Protein AF-A0A814MMK2-F1 (afdb_monomer_lite)

Structure (mmCIF, N/CA/C/O backbone):
data_AF-A0A814MMK2-F1
#
_entry.id   AF-A0A814MMK2-F1
#
loop_
_atom_site.group_PDB
_atom_site.id
_atom_site.type_symbol
_atom_site.label_atom_id
_atom_site.label_alt_id
_atom_site.label_comp_id
_atom_site.label_asym_id
_atom_site.label_entity_id
_atom_site.label_seq_id
_atom_site.pdbx_PDB_ins_code
_atom_site.Cartn_x
_atom_site.Cartn_y
_atom_site.Cartn_z
_atom_site.occupancy
_atom_site.B_iso_or_equiv
_atom_site.auth_seq_id
_atom_site.auth_comp_id
_atom_site.auth_asym_id
_atom_site.auth_atom_id
_atom_site.pdbx_PDB_model_num
ATOM 1 N N . MET A 1 1 ? 11.673 -11.185 8.627 1.00 58.56 1 MET A N 1
ATOM 2 C CA . MET A 1 1 ? 10.612 -11.355 9.649 1.00 58.56 1 MET A CA 1
ATOM 3 C C . MET A 1 1 ? 10.479 -10.088 10.477 1.00 58.56 1 MET A C 1
ATOM 5 O O . MET A 1 1 ? 9.545 -9.375 10.177 1.00 58.56 1 MET A O 1
ATOM 9 N N . GLU A 1 2 ? 11.405 -9.737 11.380 1.00 59.34 2 GLU A N 1
ATOM 10 C CA . GLU A 1 2 ? 11.353 -8.440 12.108 1.00 59.34 2 GLU A CA 1
ATOM 11 C C . GLU A 1 2 ? 11.546 -7.215 11.200 1.00 59.34 2 GLU A C 1
ATOM 13 O O . GLU A 1 2 ? 10.808 -6.242 11.298 1.00 59.34 2 GLU A O 1
ATOM 18 N N . GLU A 1 3 ? 12.492 -7.278 10.260 1.00 62.38 3 GLU A N 1
ATOM 19 C CA . GLU A 1 3 ? 12.766 -6.171 9.328 1.00 62.38 3 GLU A CA 1
ATOM 20 C C . GLU A 1 3 ? 11.575 -5.881 8.394 1.00 62.38 3 GLU A C 1
ATOM 22 O O . GLU A 1 3 ? 11.226 -4.725 8.174 1.00 62.38 3 GLU A O 1
ATOM 27 N N . ASP A 1 4 ? 10.890 -6.929 7.921 1.00 62.06 4 ASP A N 1
ATOM 28 C CA . ASP A 1 4 ? 9.705 -6.802 7.059 1.00 62.06 4 ASP A CA 1
ATOM 29 C C . ASP A 1 4 ? 8.499 -6.208 7.813 1.00 62.06 4 ASP A C 1
ATOM 31 O O . ASP A 1 4 ? 7.676 -5.511 7.227 1.00 62.06 4 ASP A O 1
ATOM 35 N N . GLN A 1 5 ? 8.389 -6.480 9.118 1.00 60.97 5 GLN A N 1
ATOM 36 C CA . GLN A 1 5 ? 7.321 -5.966 9.984 1.00 60.97 5 GLN A CA 1
ATOM 37 C C . GLN A 1 5 ? 7.523 -4.486 10.292 1.00 60.97 5 GLN A C 1
ATOM 39 O O . GLN A 1 5 ? 6.587 -3.695 10.179 1.00 60.97 5 GLN A O 1
ATOM 44 N N . GLN A 1 6 ? 8.756 -4.111 10.637 1.00 65.94 6 GLN A N 1
ATOM 45 C CA . GLN A 1 6 ? 9.093 -2.723 10.911 1.00 65.94 6 GLN A CA 1
ATOM 46 C C . GLN A 1 6 ? 8.985 -1.860 9.649 1.00 65.94 6 GLN A C 1
ATOM 48 O O . GLN A 1 6 ? 8.429 -0.768 9.705 1.00 65.94 6 GLN A O 1
ATOM 53 N N . ALA A 1 7 ? 9.411 -2.380 8.493 1.00 74.81 7 ALA A N 1
ATOM 54 C CA . ALA A 1 7 ? 9.192 -1.711 7.214 1.00 74.81 7 ALA A CA 1
ATOM 55 C C . ALA A 1 7 ? 7.694 -1.542 6.897 1.00 74.81 7 ALA A C 1
ATOM 57 O O . ALA A 1 7 ? 7.284 -0.508 6.380 1.00 74.81 7 ALA A O 1
ATOM 58 N N . TYR A 1 8 ? 6.846 -2.517 7.233 1.00 82.12 8 TYR A N 1
ATOM 59 C CA . TYR A 1 8 ? 5.409 -2.376 7.002 1.00 82.12 8 TYR A CA 1
ATOM 60 C C . TYR A 1 8 ? 4.770 -1.293 7.887 1.00 82.12 8 TYR A C 1
ATOM 62 O O . TYR A 1 8 ? 4.047 -0.441 7.374 1.00 82.12 8 TYR A O 1
ATOM 70 N N . GLY A 1 9 ? 5.056 -1.295 9.191 1.00 81.50 9 GLY A N 1
ATOM 71 C CA . GLY A 1 9 ? 4.530 -0.292 10.122 1.00 81.50 9 GLY A CA 1
ATOM 72 C C . GLY A 1 9 ? 5.017 1.123 9.806 1.00 81.50 9 GLY A C 1
ATOM 73 O O . GLY A 1 9 ? 4.211 1.998 9.490 1.00 81.50 9 GLY A O 1
ATOM 74 N N . ASP A 1 10 ? 6.334 1.322 9.833 1.00 78.75 10 ASP A N 1
ATOM 75 C CA . ASP A 1 10 ? 6.937 2.656 9.773 1.00 78.75 10 ASP A CA 1
ATOM 76 C C . ASP A 1 10 ? 6.937 3.210 8.333 1.00 78.75 10 ASP A C 1
ATOM 78 O O . ASP A 1 10 ? 6.603 4.370 8.103 1.00 78.75 10 ASP A O 1
ATOM 82 N N . ASP A 1 11 ? 7.295 2.399 7.330 1.00 83.00 11 ASP A N 1
ATOM 83 C CA . ASP A 1 11 ? 7.446 2.885 5.948 1.00 83.00 11 ASP A CA 1
ATOM 84 C C . ASP A 1 11 ? 6.124 2.857 5.174 1.00 83.00 11 ASP A C 1
ATOM 86 O O . ASP A 1 11 ? 5.781 3.805 4.476 1.00 83.00 11 ASP A O 1
ATOM 90 N N . THR A 1 12 ? 5.335 1.789 5.304 1.00 87.12 12 THR A N 1
ATOM 91 C CA . THR A 1 12 ? 4.102 1.664 4.511 1.00 87.12 12 THR A CA 1
ATOM 92 C C . THR A 1 12 ? 2.909 2.332 5.188 1.00 87.12 12 THR A C 1
ATOM 94 O O . THR A 1 12 ? 2.239 3.168 4.579 1.00 87.12 12 THR A O 1
ATOM 97 N N . LEU A 1 13 ? 2.601 1.975 6.434 1.00 90.94 13 LEU A N 1
ATOM 98 C CA . LEU A 1 13 ? 1.396 2.486 7.085 1.00 90.94 13 LEU A CA 1
ATOM 99 C C . LEU A 1 13 ? 1.561 3.955 7.497 1.00 90.94 13 LEU A C 1
ATOM 101 O O . LEU A 1 13 ? 0.749 4.799 7.117 1.00 90.94 13 LEU A O 1
ATOM 105 N N . GLU A 1 14 ? 2.627 4.294 8.216 1.00 90.88 14 GLU A N 1
ATOM 106 C CA . GLU A 1 14 ? 2.806 5.662 8.705 1.00 90.88 14 GLU A CA 1
ATOM 107 C C . GLU A 1 14 ? 3.153 6.649 7.578 1.00 90.88 14 GLU A C 1
ATOM 109 O O . GLU A 1 14 ? 2.481 7.670 7.433 1.00 90.88 14 GLU A O 1
ATOM 114 N N . ASN A 1 15 ? 4.134 6.334 6.723 1.00 92.75 15 ASN A N 1
ATOM 115 C CA . ASN A 1 15 ? 4.602 7.287 5.705 1.00 92.75 15 ASN A CA 1
ATOM 116 C C . ASN A 1 15 ? 3.788 7.295 4.400 1.00 92.75 15 ASN A C 1
ATOM 118 O O . ASN A 1 15 ? 3.939 8.229 3.603 1.00 92.75 15 ASN A O 1
ATOM 122 N N . HIS A 1 16 ? 2.945 6.288 4.140 1.00 92.81 16 HIS A N 1
ATOM 123 C CA . HIS A 1 16 ? 2.174 6.216 2.893 1.00 92.81 16 HIS A CA 1
ATOM 124 C C . HIS A 1 16 ? 0.664 6.110 3.092 1.00 92.81 16 HIS A C 1
ATOM 126 O O . HIS A 1 16 ? -0.062 6.841 2.412 1.00 92.81 16 HIS A O 1
ATOM 132 N N . LEU A 1 17 ? 0.164 5.268 4.005 1.00 94.06 17 LEU A N 1
ATOM 133 C CA . LEU A 1 17 ? -1.284 5.149 4.214 1.00 94.06 17 LEU A CA 1
ATOM 134 C C . LEU A 1 17 ? -1.875 6.440 4.792 1.00 94.06 17 LEU A C 1
ATOM 136 O O . LEU A 1 17 ? -2.795 6.985 4.185 1.00 94.06 17 LEU A O 1
ATOM 140 N N . LEU A 1 18 ? -1.352 6.946 5.916 1.00 93.00 18 LEU A N 1
ATOM 141 C CA . LEU A 1 18 ? -1.925 8.135 6.569 1.00 93.00 18 LEU A CA 1
ATOM 142 C C . LEU A 1 18 ? -1.926 9.372 5.648 1.00 93.00 18 LEU A C 1
ATOM 144 O O . LEU A 1 18 ? -2.996 9.956 5.469 1.00 93.00 18 LEU A O 1
ATOM 148 N N . PRO A 1 19 ? -0.819 9.727 4.959 1.00 95.25 19 PRO A N 1
ATOM 149 C CA . PRO A 1 19 ? -0.835 10.859 4.033 1.00 95.25 19 PRO A CA 1
ATOM 150 C C . PRO A 1 19 ? -1.759 10.646 2.831 1.00 95.25 19 PRO A C 1
ATOM 152 O O . PRO A 1 19 ? -2.322 11.605 2.310 1.00 95.25 19 PRO A O 1
ATOM 155 N N . SER A 1 20 ? -1.934 9.399 2.375 1.00 94.06 20 SER A N 1
ATOM 156 C CA . SER A 1 20 ? -2.892 9.100 1.304 1.00 94.06 20 SER A CA 1
ATOM 157 C C . SER A 1 20 ? -4.325 9.320 1.776 1.00 94.06 20 SER A C 1
ATOM 159 O O . SER A 1 20 ? -5.122 9.894 1.042 1.00 94.06 20 SER A O 1
ATOM 161 N N . VAL A 1 21 ? -4.658 8.913 3.003 1.00 94.62 21 VAL A N 1
ATOM 162 C CA . VAL A 1 21 ? -5.987 9.153 3.576 1.00 94.62 21 VAL A CA 1
ATOM 163 C C . VAL A 1 21 ? -6.269 10.651 3.661 1.00 94.62 21 VAL A C 1
ATOM 165 O O . VAL A 1 21 ? -7.302 11.087 3.168 1.00 94.62 21 VAL A O 1
ATOM 168 N N . GLU A 1 22 ? -5.328 11.441 4.185 1.00 93.88 22 GLU A N 1
ATOM 169 C CA . GLU A 1 22 ? -5.453 12.907 4.258 1.00 93.88 22 GLU A CA 1
ATOM 170 C C . GLU A 1 22 ? -5.582 13.577 2.881 1.00 93.88 22 GLU A C 1
ATOM 172 O O . GLU A 1 22 ? -6.169 14.652 2.762 1.00 93.88 22 GLU A O 1
ATOM 177 N N . LEU A 1 23 ? -5.017 12.966 1.836 1.00 95.12 23 LEU A N 1
ATOM 178 C CA . LEU A 1 23 ? -5.100 13.474 0.469 1.00 95.1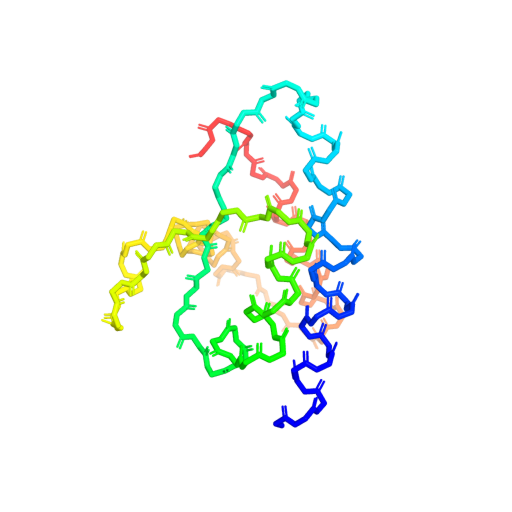2 23 LEU A CA 1
ATOM 179 C C . LEU A 1 23 ? -6.432 13.133 -0.214 1.00 95.12 23 LEU A C 1
ATOM 181 O O . LEU A 1 23 ? -6.903 13.916 -1.041 1.00 95.12 23 LEU A O 1
ATOM 185 N N . PHE A 1 24 ? -6.996 11.955 0.064 1.00 92.81 24 PHE A N 1
ATOM 186 C CA . PHE A 1 24 ? -8.149 11.418 -0.667 1.00 92.81 24 PHE A CA 1
ATOM 187 C C . PHE A 1 24 ? -9.490 11.563 0.057 1.00 92.81 24 PHE A C 1
ATOM 189 O O . PHE A 1 24 ? -10.519 11.493 -0.614 1.00 92.81 24 PHE A O 1
ATOM 196 N N . TYR A 1 25 ? -9.490 11.754 1.375 1.00 94.12 25 TYR A N 1
ATOM 197 C CA . TYR A 1 25 ? -10.697 11.790 2.198 1.00 94.12 25 TYR A CA 1
ATOM 198 C C . TYR A 1 25 ? -10.745 13.057 3.048 1.00 94.12 25 TYR A C 1
ATOM 200 O O . TYR A 1 25 ? -9.723 13.514 3.567 1.00 94.12 25 TYR A O 1
ATOM 208 N N . ASP A 1 26 ? -11.946 13.601 3.231 1.00 94.75 26 ASP A N 1
ATOM 209 C CA . ASP A 1 26 ? -12.160 14.675 4.194 1.00 94.75 26 ASP A CA 1
ATOM 210 C C . ASP A 1 26 ? -12.143 14.111 5.630 1.00 94.75 26 ASP A C 1
ATOM 212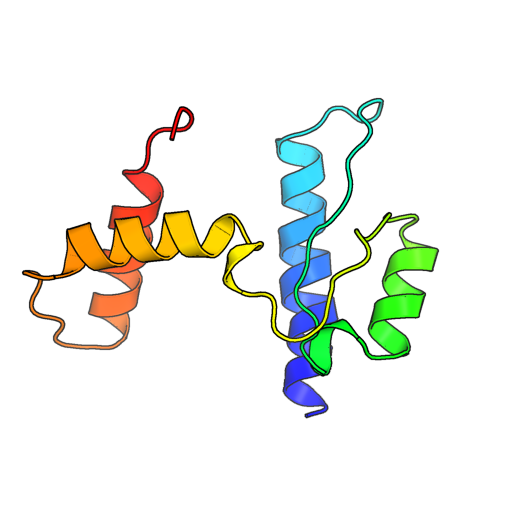 O O . ASP A 1 26 ? -12.476 12.944 5.846 1.00 94.75 26 ASP A O 1
ATOM 216 N N . PRO A 1 27 ? -11.827 14.916 6.664 1.00 89.44 27 PRO A N 1
ATOM 217 C CA . PRO A 1 27 ? -11.790 14.439 8.053 1.00 89.44 27 PRO A CA 1
ATOM 218 C C . PRO A 1 27 ? -13.107 13.844 8.585 1.00 89.44 27 PRO A C 1
ATOM 220 O O . PRO A 1 27 ? -13.105 13.181 9.620 1.00 89.44 27 PRO A O 1
ATOM 223 N N . GLU A 1 28 ? -14.232 14.127 7.923 1.00 91.94 28 GLU A N 1
ATOM 224 C CA . GLU A 1 28 ? -15.559 13.605 8.272 1.00 91.94 28 GLU A CA 1
ATOM 225 C C . GLU A 1 28 ? -15.901 12.297 7.539 1.00 91.94 28 GLU A C 1
ATOM 227 O O . GLU A 1 28 ? -16.865 11.622 7.914 1.00 91.94 28 GLU A O 1
ATOM 232 N N . ASP A 1 29 ? -15.124 11.925 6.518 1.00 94.25 29 ASP A N 1
ATOM 233 C CA . ASP A 1 29 ? -15.363 10.720 5.736 1.00 94.25 29 ASP A CA 1
ATOM 234 C C . ASP A 1 29 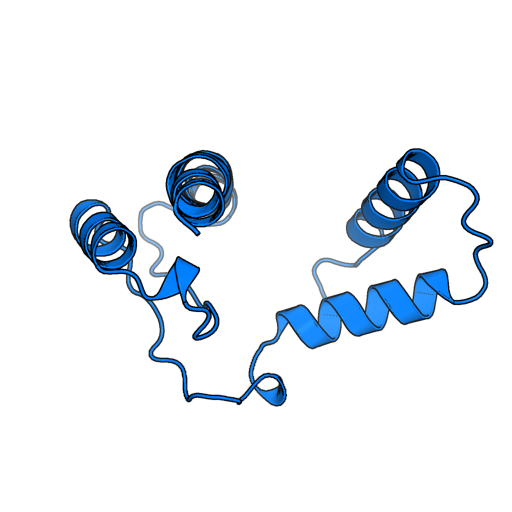? -14.999 9.468 6.531 1.00 94.25 29 ASP A C 1
ATOM 236 O O . ASP A 1 29 ? -13.964 9.367 7.195 1.00 94.25 29 ASP A O 1
ATOM 240 N N . HIS A 1 30 ? -15.856 8.458 6.414 1.00 92.56 30 HIS A N 1
ATOM 241 C CA . HIS A 1 30 ? -15.577 7.139 6.951 1.00 92.56 30 HIS A CA 1
ATOM 242 C C . HIS A 1 30 ? -14.929 6.259 5.881 1.00 92.56 30 HIS A C 1
ATOM 244 O O . HIS A 1 30 ? -15.479 6.080 4.792 1.00 92.56 30 HIS A O 1
ATOM 250 N N . TRP A 1 31 ? -13.793 5.658 6.225 1.00 94.50 31 TRP A N 1
ATOM 251 C CA . TRP A 1 31 ? -13.055 4.729 5.379 1.00 94.50 31 TRP A CA 1
ATOM 252 C C . TRP A 1 31 ? -12.654 3.485 6.178 1.00 94.50 31 TRP A C 1
ATOM 254 O O . TRP A 1 31 ? -12.528 3.520 7.402 1.00 94.50 31 TRP A O 1
ATOM 264 N N . ILE A 1 32 ? -12.462 2.377 5.463 1.00 95.19 32 ILE A N 1
ATOM 265 C CA . ILE A 1 32 ? -12.041 1.090 6.023 1.00 95.19 32 ILE A CA 1
ATOM 266 C C . ILE A 1 32 ? -10.822 0.618 5.231 1.00 95.19 32 ILE A C 1
ATOM 268 O O . ILE A 1 32 ? -10.865 0.559 4.000 1.00 95.19 32 ILE A O 1
ATOM 272 N N . LEU A 1 33 ? -9.742 0.258 5.925 1.00 94.62 33 LEU A N 1
ATOM 273 C CA . LEU A 1 33 ? -8.556 -0.318 5.300 1.00 94.62 33 LEU A CA 1
ATOM 274 C C . LEU A 1 33 ? -8.812 -1.773 4.919 1.00 94.62 33 LEU A C 1
ATOM 276 O O . LEU A 1 33 ? -9.179 -2.592 5.759 1.00 94.62 33 LEU A O 1
ATOM 280 N N . GLN A 1 34 ? -8.520 -2.134 3.677 1.00 93.50 34 GLN A N 1
ATOM 281 C CA . GLN A 1 34 ? -8.431 -3.528 3.268 1.00 93.50 34 GLN A CA 1
ATOM 282 C C . GLN A 1 34 ? -6.957 -3.931 3.132 1.00 93.50 34 GLN A C 1
ATOM 284 O O . GLN A 1 34 ? -6.200 -3.293 2.406 1.00 93.50 34 GLN A O 1
ATOM 289 N N . GLN A 1 35 ? -6.565 -5.020 3.791 1.00 90.62 35 GLN A N 1
ATOM 290 C CA . GLN A 1 35 ? -5.251 -5.654 3.650 1.00 90.62 35 GLN A CA 1
ATOM 291 C C . GLN A 1 35 ? -5.413 -7.179 3.635 1.00 90.62 35 GLN A C 1
ATOM 293 O O . GLN A 1 35 ? -6.400 -7.709 4.153 1.00 90.62 35 GLN A O 1
ATOM 298 N N . ASP A 1 36 ? -4.459 -7.895 3.045 1.00 87.62 36 ASP A N 1
ATOM 299 C CA . ASP A 1 36 ? -4.488 -9.355 3.043 1.00 87.62 36 ASP A CA 1
ATOM 300 C C . ASP A 1 36 ? -4.074 -9.955 4.406 1.00 87.62 36 ASP A C 1
ATOM 302 O O . ASP A 1 36 ? -3.679 -9.271 5.352 1.00 87.62 36 ASP A O 1
ATOM 306 N N . GLY A 1 37 ? -4.174 -11.280 4.511 1.00 84.56 37 GLY A N 1
ATOM 307 C CA . GLY A 1 37 ? -3.823 -12.023 5.722 1.00 84.56 37 GLY A CA 1
ATOM 308 C C . GLY A 1 37 ? -2.334 -12.354 5.873 1.00 84.56 37 GLY A C 1
ATOM 309 O O . GLY A 1 37 ? -2.031 -13.333 6.560 1.00 84.56 37 GLY A O 1
ATOM 310 N N . ALA A 1 38 ? -1.413 -11.638 5.214 1.00 85.56 38 ALA A N 1
ATOM 311 C CA . ALA A 1 38 ? 0.019 -11.900 5.351 1.00 85.56 38 ALA A CA 1
ATOM 312 C C . ALA A 1 38 ? 0.477 -11.794 6.818 1.00 85.56 38 ALA A C 1
ATOM 314 O O . ALA A 1 38 ? -0.093 -11.064 7.637 1.00 85.56 38 ALA A O 1
ATOM 315 N N . SER A 1 39 ? 1.524 -12.539 7.181 1.00 85.56 39 SER A N 1
ATOM 316 C CA . SER A 1 39 ? 1.991 -12.602 8.574 1.00 85.56 39 SER A CA 1
ATOM 317 C C . SER A 1 39 ? 2.472 -11.249 9.101 1.00 85.56 39 SER A C 1
ATOM 319 O O . SER A 1 39 ? 2.263 -10.963 10.273 1.00 85.56 39 SER A O 1
ATOM 321 N N . ALA A 1 40 ? 3.062 -10.411 8.242 1.00 84.38 40 ALA A N 1
ATOM 322 C CA . ALA A 1 40 ? 3.471 -9.053 8.604 1.00 84.38 40 ALA A CA 1
ATOM 323 C C . ALA A 1 40 ? 2.261 -8.161 8.935 1.00 84.38 40 ALA A C 1
ATOM 325 O O . ALA A 1 40 ? 2.280 -7.439 9.921 1.00 84.38 40 ALA A O 1
ATOM 326 N N . HIS A 1 41 ? 1.164 -8.280 8.182 1.00 85.12 41 HIS A N 1
ATOM 327 C CA . HIS A 1 41 ? -0.038 -7.452 8.355 1.00 85.12 41 HIS A CA 1
ATOM 328 C C . HIS A 1 41 ? -0.901 -7.879 9.552 1.00 85.12 41 HIS A C 1
ATOM 330 O O . HIS A 1 41 ? -1.734 -7.122 10.052 1.00 85.12 41 HIS A O 1
ATOM 336 N N . THR A 1 42 ? -0.742 -9.127 10.000 1.00 83.50 42 THR A N 1
ATOM 337 C CA . THR A 1 42 ? -1.562 -9.739 11.056 1.00 83.50 42 THR A CA 1
ATOM 338 C C . THR A 1 42 ? -0.842 -9.871 12.394 1.00 83.50 42 THR A C 1
ATOM 340 O O . THR A 1 42 ? -1.400 -10.454 13.330 1.00 83.50 42 THR A O 1
ATOM 343 N N . GLU A 1 43 ? 0.363 -9.316 12.505 1.00 88.12 43 GLU A N 1
ATOM 344 C CA . GLU A 1 43 ? 1.126 -9.291 13.744 1.00 88.12 43 GLU A CA 1
ATOM 345 C C . GLU A 1 43 ? 0.432 -8.462 14.837 1.00 88.12 43 GLU A C 1
ATOM 347 O O . GLU A 1 43 ? -0.369 -7.565 14.577 1.00 88.12 43 GLU A O 1
ATOM 352 N N . HIS A 1 44 ? 0.732 -8.783 16.096 1.00 89.69 44 HIS A N 1
ATOM 353 C CA . HIS A 1 44 ? 0.189 -8.085 17.253 1.00 89.69 44 HIS A CA 1
ATOM 354 C C . HIS A 1 44 ? 0.532 -6.589 17.282 1.00 89.69 44 HIS A C 1
ATOM 356 O O . HIS A 1 44 ? -0.374 -5.787 17.475 1.00 89.69 44 HIS A O 1
ATOM 362 N N . SER A 1 45 ? 1.792 -6.225 17.024 1.00 90.31 45 SER A N 1
ATOM 363 C CA . SER A 1 45 ? 2.274 -4.834 16.969 1.00 90.31 45 SER A CA 1
ATOM 364 C C . SER A 1 45 ? 1.482 -3.995 15.964 1.00 90.31 45 SER A C 1
ATOM 366 O O . SER A 1 45 ? 0.958 -2.943 16.310 1.00 90.31 45 SER A O 1
ATOM 368 N N . ILE A 1 46 ? 1.308 -4.510 14.747 1.00 91.44 46 ILE A N 1
ATOM 369 C CA . ILE A 1 46 ? 0.545 -3.857 13.678 1.00 91.44 46 ILE A CA 1
ATOM 370 C C . ILE A 1 46 ? -0.940 -3.732 14.045 1.00 91.44 46 ILE A C 1
ATOM 372 O O . ILE A 1 46 ? -1.557 -2.688 13.842 1.00 91.44 46 ILE A O 1
ATOM 376 N N . ARG A 1 47 ? -1.530 -4.771 14.651 1.00 90.56 47 ARG A N 1
ATOM 377 C CA . ARG A 1 47 ? -2.919 -4.713 15.138 1.00 90.56 47 ARG A CA 1
ATOM 378 C C . ARG A 1 47 ? -3.121 -3.684 16.243 1.00 90.56 47 ARG A C 1
ATOM 380 O O . ARG A 1 47 ? -4.205 -3.114 16.323 1.00 90.56 47 ARG A O 1
ATOM 387 N N . ASP A 1 48 ? -2.142 -3.504 17.119 1.00 92.62 48 ASP A N 1
ATOM 388 C CA . ASP A 1 48 ? -2.220 -2.507 18.181 1.00 92.62 48 ASP A CA 1
ATOM 389 C C . ASP A 1 48 ? -2.025 -1.096 17.620 1.00 92.62 48 ASP A C 1
ATOM 391 O O . ASP A 1 48 ? -2.823 -0.221 17.950 1.00 92.62 48 ASP A O 1
ATOM 395 N N . TRP A 1 49 ? -1.112 -0.912 16.662 1.00 93.00 49 TRP A N 1
ATOM 396 C CA . TRP A 1 49 ? -0.965 0.344 15.921 1.00 93.00 49 TRP A CA 1
ATOM 397 C C . TRP A 1 49 ? -2.278 0.774 15.247 1.00 93.00 49 TRP A C 1
ATOM 399 O O . TRP A 1 49 ? -2.712 1.910 15.422 1.00 93.00 49 TRP A O 1
ATOM 409 N N . PHE A 1 50 ? -2.995 -0.137 14.572 1.00 94.44 50 PHE A N 1
ATOM 410 C CA . PHE A 1 50 ? -4.304 0.194 13.985 1.00 94.44 50 PHE A CA 1
ATOM 411 C C . PHE A 1 50 ? -5.328 0.671 15.023 1.00 94.44 50 PHE A C 1
ATOM 413 O O . PHE A 1 50 ? -6.101 1.585 14.744 1.00 94.44 50 PHE A O 1
ATOM 420 N N . LYS A 1 51 ? -5.330 0.096 16.234 1.00 93.62 51 LYS A N 1
ATOM 421 C CA . LYS A 1 51 ? -6.218 0.556 17.315 1.00 93.62 51 LYS A CA 1
ATOM 422 C C . LYS A 1 51 ? -5.816 1.934 17.827 1.00 93.62 51 LYS A C 1
ATOM 424 O O . LYS A 1 51 ? -6.695 2.744 18.101 1.00 93.62 51 LYS A O 1
ATOM 429 N N . GLU A 1 52 ? -4.518 2.191 17.969 1.00 93.81 52 GLU A N 1
ATOM 430 C CA . GLU A 1 52 ? -3.986 3.483 18.419 1.00 93.81 52 GLU A CA 1
ATOM 431 C C . GLU A 1 52 ? -4.307 4.605 17.426 1.00 93.81 52 GLU A C 1
ATOM 433 O O . GLU A 1 52 ? -4.699 5.692 17.846 1.00 93.81 52 GLU A O 1
ATOM 438 N N . GLN A 1 53 ? -4.230 4.316 16.124 1.00 91.94 53 GLN A N 1
ATOM 439 C CA . GLN A 1 53 ? -4.601 5.245 15.051 1.00 91.94 53 GLN A CA 1
ATOM 440 C C . GLN A 1 53 ? -6.114 5.299 14.774 1.00 91.94 53 GLN A C 1
ATOM 442 O O . GLN A 1 53 ? -6.554 6.066 13.921 1.00 91.94 53 GLN A O 1
ATOM 447 N N . ASN A 1 54 ? -6.922 4.500 15.483 1.00 92.69 54 ASN A N 1
ATOM 448 C CA . ASN A 1 54 ? -8.368 4.382 15.279 1.00 92.69 54 ASN A CA 1
ATOM 449 C C . ASN A 1 54 ? -8.755 4.023 13.825 1.00 92.69 54 ASN A C 1
ATOM 451 O O . ASN A 1 54 ? -9.728 4.543 13.277 1.00 92.69 54 ASN A O 1
ATOM 455 N N . ILE A 1 55 ? -7.982 3.128 13.205 1.00 94.25 55 ILE A N 1
ATOM 456 C CA . ILE A 1 55 ? -8.182 2.649 11.835 1.00 94.25 55 ILE A CA 1
ATOM 457 C C . ILE A 1 55 ? -8.996 1.357 11.862 1.00 94.25 55 ILE A C 1
ATOM 459 O O . ILE A 1 55 ? -8.601 0.363 12.479 1.00 94.25 55 ILE A O 1
ATOM 463 N N . GLU A 1 56 ? -10.121 1.348 11.151 1.00 95.31 56 GLU A N 1
ATOM 464 C CA . GLU A 1 56 ? -10.896 0.132 10.928 1.00 95.31 56 GLU A CA 1
ATOM 465 C C . GLU A 1 56 ? -10.270 -0.694 9.800 1.00 95.31 56 GLU A C 1
ATOM 467 O O . GLU A 1 56 ? -10.038 -0.193 8.701 1.00 95.31 56 GLU A O 1
ATOM 472 N N . VAL A 1 57 ? -10.009 -1.975 10.069 1.00 94.50 57 VAL A N 1
ATOM 473 C CA . VAL A 1 57 ? -9.472 -2.919 9.082 1.00 94.50 57 VAL A CA 1
ATOM 474 C C . VAL A 1 57 ? -10.544 -3.942 8.726 1.00 94.50 57 VAL A C 1
ATOM 476 O O . VAL A 1 57 ? -11.077 -4.625 9.605 1.00 94.50 57 VAL A O 1
ATOM 479 N N . LEU A 1 58 ? -10.835 -4.081 7.434 1.00 93.81 58 LEU A N 1
ATOM 480 C CA . LEU A 1 58 ? -11.814 -5.028 6.918 1.00 93.81 58 LEU A CA 1
ATOM 481 C C . LEU A 1 58 ? -11.399 -6.468 7.278 1.00 93.81 58 LEU A C 1
ATOM 483 O O . LEU A 1 58 ? -10.290 -6.890 6.930 1.00 93.81 58 LEU A O 1
ATOM 487 N N . PRO A 1 59 ? -12.272 -7.268 7.921 1.00 89.88 59 PRO A N 1
ATOM 488 C CA . PRO A 1 59 ? -11.988 -8.675 8.168 1.00 89.88 59 PRO A CA 1
ATOM 489 C C . PRO A 1 59 ? -11.763 -9.432 6.854 1.00 89.88 59 PRO A C 1
ATOM 491 O O . PRO A 1 59 ? -12.643 -9.477 5.997 1.00 89.88 59 PRO A O 1
ATOM 494 N N . TRP A 1 60 ? -10.597 -10.062 6.712 1.00 88.50 60 TRP A N 1
ATOM 495 C CA . TRP A 1 60 ? -10.216 -10.754 5.481 1.00 88.50 60 TRP A CA 1
ATOM 496 C C . TRP A 1 60 ? -10.288 -12.276 5.614 1.00 88.50 60 TRP A C 1
ATOM 498 O O . TRP A 1 60 ? -9.755 -12.861 6.563 1.00 88.50 60 TRP A O 1
ATOM 508 N N . CYS A 1 61 ? -10.910 -12.947 4.642 1.00 84.19 61 CYS A N 1
ATOM 509 C CA . CYS A 1 61 ? -10.903 -14.406 4.587 1.00 84.19 61 CYS A CA 1
ATOM 510 C C . CYS A 1 61 ? -9.515 -14.928 4.161 1.00 84.19 61 CYS A C 1
ATOM 512 O O . CYS A 1 61 ? -8.933 -14.434 3.191 1.00 84.19 61 CYS A O 1
ATOM 514 N N . PRO A 1 62 ? -8.965 -15.962 4.826 1.00 80.88 62 PRO A N 1
ATOM 515 C CA . PRO A 1 62 ? -7.697 -16.550 4.410 1.00 80.88 62 PRO A CA 1
ATOM 516 C C . PRO A 1 62 ? -7.746 -17.052 2.962 1.00 80.88 62 PRO A C 1
ATOM 518 O O . PRO A 1 62 ? -8.744 -17.632 2.537 1.00 80.88 62 PRO A O 1
ATOM 521 N N . ARG A 1 63 ? -6.636 -16.898 2.227 1.00 77.50 63 ARG A N 1
ATOM 522 C CA . ARG A 1 63 ? -6.448 -17.430 0.859 1.00 77.50 63 ARG A CA 1
ATOM 523 C C . ARG A 1 63 ? -7.511 -16.981 -0.152 1.00 77.50 63 ARG A C 1
ATOM 525 O O . ARG A 1 63 ? -7.864 -17.756 -1.034 1.00 77.50 63 ARG A O 1
ATOM 532 N N . SER A 1 64 ? -7.989 -15.747 -0.026 1.00 83.31 64 SER A N 1
ATOM 533 C CA . SER A 1 64 ? -8.956 -15.151 -0.958 1.00 83.31 64 SER A CA 1
ATOM 534 C C . SER A 1 64 ? -8.321 -13.999 -1.755 1.00 83.31 64 SER A C 1
ATOM 536 O O . SER A 1 64 ? -8.701 -12.846 -1.555 1.00 83.31 64 SER A O 1
ATOM 538 N N . PRO A 1 65 ? -7.284 -14.253 -2.583 1.00 75.44 65 PRO A N 1
ATOM 539 C CA . PRO A 1 65 ? -6.663 -13.201 -3.392 1.00 75.44 65 PRO A CA 1
ATOM 540 C C . PRO A 1 65 ? -7.635 -12.642 -4.442 1.00 75.44 65 PRO A C 1
ATOM 542 O O . PRO A 1 65 ? -7.550 -11.478 -4.802 1.00 75.44 65 PRO A O 1
ATOM 545 N N . ASP A 1 66 ? -8.605 -13.450 -4.872 1.00 83.00 66 ASP A N 1
ATOM 546 C CA . ASP A 1 66 ? -9.683 -13.088 -5.793 1.00 83.00 66 ASP A CA 1
ATOM 547 C C . ASP A 1 66 ? -10.584 -11.966 -5.270 1.00 83.00 66 ASP A C 1
ATOM 549 O O . ASP A 1 66 ? -11.206 -11.257 -6.058 1.00 83.00 66 ASP A O 1
ATOM 553 N N . LEU A 1 67 ? -10.642 -11.784 -3.950 1.00 84.56 67 LEU A N 1
ATOM 554 C CA . LEU A 1 67 ? -11.407 -10.705 -3.344 1.00 84.56 67 LEU A CA 1
ATOM 555 C C . LEU A 1 67 ? -10.640 -9.380 -3.326 1.00 84.56 67 LEU A C 1
ATOM 557 O O . LEU A 1 67 ? -11.267 -8.352 -3.090 1.00 84.56 67 LEU A O 1
ATOM 561 N N . ASN A 1 68 ? -9.319 -9.381 -3.547 1.00 88.25 68 ASN A N 1
ATOM 562 C CA . ASN A 1 68 ? -8.482 -8.196 -3.394 1.00 88.25 68 ASN A CA 1
ATOM 563 C C . ASN A 1 68 ? -8.503 -7.323 -4.665 1.00 88.25 68 ASN A C 1
ATOM 565 O O . ASN A 1 68 ? -7.888 -7.700 -5.664 1.00 88.25 68 ASN A O 1
ATOM 569 N N . PRO A 1 69 ? -9.140 -6.133 -4.653 1.00 89.19 69 PRO A N 1
ATOM 570 C CA . PRO A 1 69 ? -9.288 -5.319 -5.859 1.00 89.19 69 PRO A CA 1
ATOM 571 C C . PRO A 1 69 ? -7.954 -4.861 -6.459 1.00 89.19 69 PRO A C 1
ATOM 573 O O . PRO A 1 69 ? -7.877 -4.649 -7.669 1.00 89.19 69 PRO A O 1
ATOM 576 N N . ILE A 1 70 ? -6.889 -4.756 -5.651 1.00 90.94 70 ILE A N 1
ATOM 577 C CA . ILE A 1 70 ? -5.566 -4.352 -6.147 1.00 90.94 70 ILE A CA 1
ATOM 578 C C . ILE A 1 70 ? -4.983 -5.371 -7.140 1.00 90.94 70 ILE A C 1
ATOM 580 O O . ILE A 1 70 ? -4.220 -4.992 -8.023 1.00 90.94 70 ILE A O 1
ATOM 584 N 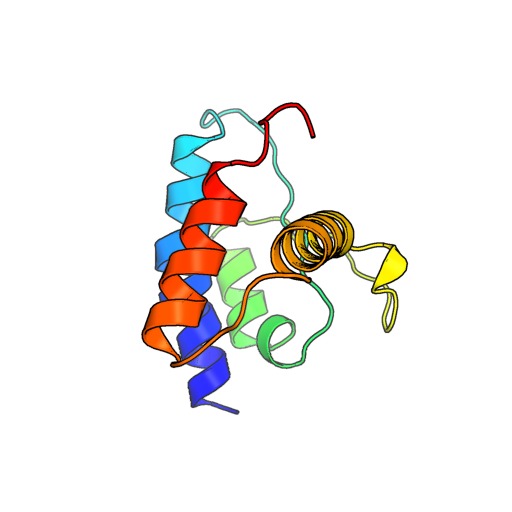N . GLU A 1 71 ? -5.390 -6.643 -7.071 1.00 91.12 71 GLU A N 1
ATOM 585 C CA . GLU A 1 71 ? -4.946 -7.683 -8.010 1.00 91.12 71 GLU A CA 1
ATOM 586 C C . GLU A 1 71 ? -5.448 -7.406 -9.435 1.00 91.12 71 GLU A C 1
ATOM 588 O O . GLU A 1 71 ? -4.752 -7.686 -10.416 1.00 91.12 71 GLU A O 1
ATOM 593 N N . ASN A 1 72 ? -6.624 -6.780 -9.572 1.00 91.62 72 ASN A N 1
ATOM 594 C CA . ASN A 1 72 ? -7.140 -6.347 -10.873 1.00 91.62 72 ASN A CA 1
ATOM 595 C C . ASN A 1 72 ? -6.304 -5.198 -11.452 1.00 91.62 72 ASN A C 1
ATOM 597 O O . ASN A 1 72 ? -6.114 -5.118 -12.669 1.00 91.62 72 ASN A O 1
ATOM 601 N N . LEU A 1 73 ? -5.797 -4.315 -10.588 1.00 93.06 73 LEU A N 1
ATOM 602 C CA . LEU A 1 73 ? -4.921 -3.215 -10.978 1.00 93.06 73 LEU A CA 1
ATOM 603 C C . LEU A 1 73 ? -3.542 -3.734 -11.402 1.00 93.06 73 LEU A C 1
ATOM 605 O O . LEU A 1 73 ? -3.036 -3.346 -12.456 1.00 93.06 73 LEU A O 1
ATOM 609 N N . TRP A 1 74 ? -2.972 -4.674 -10.644 1.00 93.25 74 TRP A N 1
ATOM 610 C CA . TRP A 1 74 ? -1.722 -5.338 -11.017 1.00 93.25 74 TRP A CA 1
ATOM 611 C C . TRP A 1 74 ? -1.848 -6.106 -12.328 1.00 93.25 74 TRP A C 1
ATOM 613 O O . TRP A 1 74 ? -1.006 -5.943 -13.207 1.00 93.25 74 TRP A O 1
ATOM 623 N N . SER A 1 75 ? -2.951 -6.830 -12.527 1.00 93.38 75 SER A N 1
ATOM 624 C CA . SER A 1 75 ? -3.230 -7.528 -13.788 1.00 93.38 75 SER A CA 1
ATOM 625 C C . SER A 1 75 ? -3.280 -6.574 -14.990 1.00 93.38 75 SER A C 1
ATOM 627 O O . SER A 1 75 ? -2.804 -6.913 -16.076 1.00 93.38 75 SER A O 1
ATOM 629 N N . LEU A 1 76 ? -3.824 -5.361 -14.815 1.00 94.88 76 LEU A N 1
ATOM 630 C CA . LEU A 1 76 ? -3.829 -4.333 -15.861 1.00 94.88 7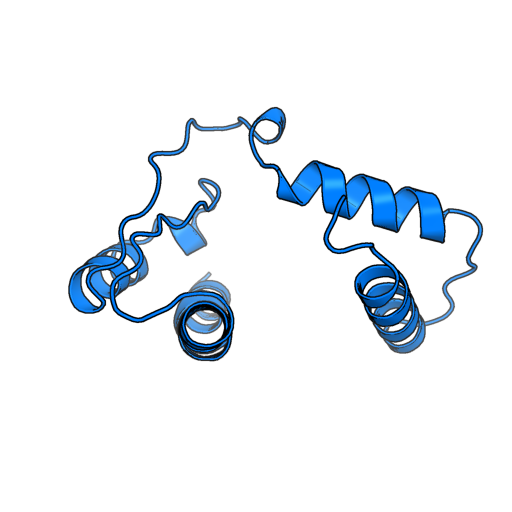6 LEU A CA 1
ATOM 631 C C . LEU A 1 76 ? -2.412 -3.838 -16.181 1.00 94.88 76 LEU A C 1
ATOM 633 O O . LEU A 1 76 ? -2.064 -3.677 -17.354 1.00 94.88 76 LEU A O 1
ATOM 637 N N . ILE A 1 77 ? -1.605 -3.582 -15.150 1.00 95.38 77 ILE A N 1
ATOM 638 C CA . ILE A 1 77 ? -0.215 -3.133 -15.302 1.00 95.38 77 ILE A CA 1
ATOM 639 C C . ILE A 1 77 ? 0.612 -4.213 -16.003 1.00 95.38 77 ILE A C 1
ATOM 641 O O . ILE A 1 77 ? 1.302 -3.916 -16.980 1.00 95.38 77 ILE A O 1
ATOM 645 N N . ASP A 1 78 ? 0.467 -5.471 -15.594 1.00 94.56 78 ASP A N 1
ATOM 646 C CA . ASP A 1 78 ? 1.132 -6.611 -16.225 1.00 94.56 78 ASP A CA 1
ATOM 647 C C . ASP A 1 78 ? 0.759 -6.728 -17.708 1.00 94.56 78 ASP A C 1
ATOM 649 O O . ASP A 1 78 ? 1.632 -6.885 -18.568 1.00 94.56 78 ASP A O 1
ATOM 653 N N . ALA A 1 79 ? -0.525 -6.559 -18.043 1.00 95.38 79 ALA A N 1
ATOM 654 C CA . ALA A 1 79 ? -0.987 -6.561 -19.428 1.00 95.38 79 ALA A CA 1
ATOM 655 C C . ALA A 1 79 ? -0.378 -5.413 -20.257 1.00 95.38 79 ALA A C 1
ATOM 657 O O . ALA A 1 79 ? 0.002 -5.623 -21.412 1.00 95.38 79 ALA A O 1
ATOM 658 N N . LYS A 1 80 ? -0.230 -4.213 -19.679 1.00 94.25 80 LYS A N 1
ATOM 659 C CA . LYS A 1 80 ? 0.447 -3.068 -20.323 1.00 94.25 80 LYS A CA 1
ATOM 660 C C . LYS A 1 80 ? 1.942 -3.321 -20.528 1.00 94.25 80 LYS A C 1
ATOM 662 O O . LYS A 1 80 ? 2.523 -2.850 -21.507 1.00 94.25 80 LYS A O 1
ATOM 667 N N . MET A 1 81 ? 2.565 -4.082 -19.633 1.00 94.88 81 MET A N 1
ATOM 668 C CA . MET A 1 81 ? 4.004 -4.337 -19.634 1.00 94.88 81 MET A CA 1
ATOM 669 C C . MET A 1 81 ? 4.426 -5.584 -20.417 1.00 94.88 81 MET A C 1
ATOM 671 O O . MET A 1 81 ? 5.620 -5.746 -20.663 1.00 94.88 81 MET A O 1
ATOM 675 N N . VAL A 1 82 ? 3.490 -6.424 -20.873 1.00 94.56 82 VAL A N 1
ATOM 676 C CA . VAL A 1 82 ? 3.774 -7.737 -21.491 1.00 94.56 82 VAL A CA 1
ATOM 677 C C . VAL A 1 82 ? 4.758 -7.690 -22.671 1.00 94.56 82 VAL A C 1
ATOM 679 O O . VAL A 1 82 ? 5.524 -8.627 -22.883 1.00 94.56 82 VAL A O 1
ATOM 682 N N . ASN A 1 83 ? 4.779 -6.586 -23.427 1.00 93.56 83 ASN A N 1
ATOM 683 C CA . ASN A 1 83 ? 5.663 -6.399 -24.585 1.00 93.56 83 ASN A CA 1
ATOM 684 C C . ASN A 1 83 ? 6.897 -5.529 -24.284 1.00 93.56 83 ASN A C 1
ATOM 686 O O . ASN A 1 83 ? 7.694 -5.243 -25.182 1.00 93.56 83 ASN A O 1
ATOM 690 N N . THR A 1 84 ? 7.073 -5.093 -23.037 1.00 95.00 84 THR A N 1
ATOM 691 C CA . THR A 1 84 ? 8.178 -4.226 -22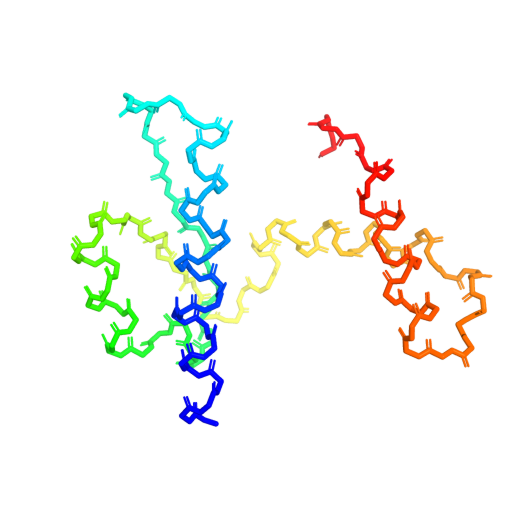.629 1.00 95.00 84 THR A CA 1
ATOM 692 C C . THR A 1 84 ? 9.374 -5.070 -22.210 1.00 95.00 84 THR A C 1
ATOM 694 O O . THR A 1 84 ? 9.331 -5.827 -21.243 1.00 95.00 84 THR A O 1
ATOM 697 N N . ARG A 1 85 ? 10.499 -4.918 -22.917 1.00 96.19 85 ARG A N 1
ATOM 698 C CA . ARG A 1 85 ? 11.747 -5.589 -22.541 1.00 96.19 85 ARG A CA 1
ATOM 699 C C . ARG A 1 85 ? 12.390 -4.887 -21.347 1.00 96.19 85 ARG A C 1
ATOM 701 O O . ARG A 1 85 ? 13.062 -3.872 -21.514 1.00 96.19 85 ARG A O 1
ATOM 708 N N . ILE A 1 86 ? 12.254 -5.476 -20.167 1.00 96.69 86 ILE A N 1
ATOM 709 C CA . ILE A 1 86 ? 12.932 -5.018 -18.952 1.00 96.69 86 ILE A CA 1
ATOM 710 C C . ILE A 1 86 ? 14.422 -5.382 -19.008 1.00 96.69 86 ILE A C 1
ATOM 712 O O . ILE A 1 86 ? 14.798 -6.482 -19.411 1.00 96.69 86 ILE A O 1
ATOM 716 N N . THR A 1 87 ? 15.283 -4.434 -18.638 1.00 96.38 87 THR A N 1
ATOM 717 C CA . THR A 1 87 ? 16.750 -4.548 -18.784 1.00 96.38 87 THR A CA 1
ATOM 718 C C . THR A 1 87 ? 17.517 -4.343 -17.479 1.00 96.38 87 THR A C 1
ATOM 720 O O . THR A 1 87 ? 18.682 -4.725 -17.400 1.00 96.38 87 THR A O 1
ATOM 723 N N . SER A 1 88 ? 16.885 -3.764 -16.458 1.00 97.62 88 SER A N 1
ATOM 724 C CA . SER A 1 88 ? 17.434 -3.581 -15.113 1.00 97.62 88 SER A CA 1
ATOM 725 C C . SER A 1 88 ? 16.301 -3.371 -14.105 1.00 97.62 88 SER A C 1
ATOM 727 O O . SER A 1 88 ? 15.156 -3.133 -14.493 1.00 97.62 88 SER A O 1
ATOM 729 N N . ILE A 1 89 ? 16.626 -3.423 -12.810 1.00 97.25 89 ILE A N 1
ATOM 730 C CA . ILE A 1 89 ? 15.676 -3.106 -11.731 1.00 97.25 89 ILE A CA 1
ATOM 731 C C . ILE A 1 89 ? 15.215 -1.644 -11.824 1.00 97.25 89 ILE A C 1
ATOM 733 O O . ILE A 1 89 ? 14.031 -1.368 -11.664 1.00 97.25 89 ILE A O 1
ATOM 737 N N . ASP A 1 90 ? 16.112 -0.710 -12.145 1.00 97.94 90 ASP A N 1
ATOM 738 C CA . ASP A 1 90 ? 15.738 0.702 -12.293 1.00 97.94 90 ASP A CA 1
ATOM 739 C C . ASP A 1 90 ? 14.803 0.918 -13.483 1.00 97.94 90 ASP A C 1
ATOM 741 O O . ASP A 1 90 ? 13.826 1.658 -13.377 1.00 97.94 90 ASP A O 1
ATOM 745 N N . HIS A 1 91 ? 15.050 0.219 -14.596 1.00 97.00 91 HIS A N 1
ATOM 746 C CA . HIS A 1 91 ? 14.143 0.241 -15.738 1.00 97.00 91 HIS A CA 1
ATOM 747 C C . HIS A 1 91 ? 12.773 -0.335 -15.355 1.00 97.00 91 HIS A C 1
ATOM 749 O O . HIS A 1 91 ? 11.753 0.259 -15.695 1.00 97.00 91 HIS A O 1
ATOM 755 N N . LEU A 1 92 ? 12.735 -1.432 -14.590 1.00 96.69 92 LEU A N 1
ATOM 756 C CA . LEU A 1 92 ? 11.483 -1.995 -14.081 1.00 96.69 92 LEU A CA 1
ATOM 757 C C . LEU A 1 92 ? 10.703 -0.976 -13.241 1.00 96.69 92 LEU A C 1
ATOM 759 O O . LEU A 1 92 ? 9.531 -0.740 -13.517 1.00 96.69 92 LEU A O 1
ATOM 763 N N . LYS A 1 93 ? 11.356 -0.332 -12.265 1.00 96.75 93 LYS A N 1
ATOM 764 C CA . LYS A 1 93 ? 10.729 0.688 -11.408 1.00 96.75 93 LYS A CA 1
ATOM 765 C C . LYS A 1 93 ? 10.169 1.856 -12.221 1.00 96.75 93 LYS A C 1
ATOM 767 O O . LYS A 1 93 ? 9.052 2.295 -11.971 1.00 96.75 93 LYS A O 1
ATOM 772 N N . GLN A 1 94 ? 10.919 2.332 -13.217 1.00 96.50 94 GLN A N 1
ATOM 773 C CA . GLN A 1 94 ? 10.479 3.418 -14.097 1.00 96.50 94 GLN A CA 1
ATOM 774 C C . GLN A 1 94 ? 9.256 3.030 -14.931 1.00 96.50 94 GLN A C 1
ATOM 776 O O . GLN A 1 94 ? 8.323 3.823 -15.047 1.00 96.50 94 GLN A O 1
ATOM 781 N N . VAL A 1 95 ? 9.248 1.820 -15.501 1.00 96.62 95 VAL A N 1
ATOM 782 C CA . VAL A 1 95 ? 8.113 1.326 -16.289 1.00 96.62 95 VAL A CA 1
ATOM 783 C C . VAL A 1 95 ? 6.889 1.139 -15.397 1.00 96.62 95 VAL A C 1
ATOM 785 O O . VAL A 1 95 ? 5.832 1.646 -15.750 1.00 96.62 95 VAL A O 1
ATOM 788 N N . LEU A 1 96 ? 7.031 0.507 -14.228 1.00 96.62 96 LEU A N 1
ATOM 789 C CA . LEU A 1 96 ? 5.932 0.334 -13.271 1.00 96.62 96 LEU A CA 1
ATOM 790 C C . LEU A 1 96 ? 5.316 1.675 -12.872 1.00 96.62 96 LEU A C 1
ATOM 792 O O . LEU A 1 96 ? 4.108 1.851 -12.983 1.00 96.62 96 LEU A O 1
ATOM 796 N N . HIS A 1 97 ? 6.143 2.645 -12.478 1.00 95.81 97 HIS A N 1
ATOM 797 C CA . HIS A 1 97 ? 5.672 3.971 -12.085 1.00 95.81 97 HIS A CA 1
ATOM 798 C C . HIS A 1 97 ? 4.960 4.696 -13.237 1.00 95.81 97 HIS A C 1
ATOM 800 O O . HIS A 1 97 ? 3.909 5.306 -13.048 1.00 95.81 97 HIS A O 1
ATOM 806 N N . LYS A 1 98 ? 5.500 4.599 -14.457 1.00 96.12 98 LYS A N 1
ATOM 807 C CA . LYS A 1 98 ? 4.870 5.161 -15.656 1.00 96.12 98 LYS A CA 1
ATOM 808 C C . LYS A 1 98 ? 3.513 4.514 -15.939 1.00 96.12 98 LYS A C 1
ATOM 810 O O . LYS A 1 98 ? 2.557 5.230 -16.223 1.00 96.12 98 LYS A O 1
ATOM 815 N N . GLU A 1 99 ? 3.432 3.185 -15.914 1.00 95.94 99 GLU A N 1
ATOM 816 C CA . GLU A 1 99 ? 2.187 2.482 -16.221 1.00 95.94 99 GLU A CA 1
ATOM 817 C C . GLU A 1 99 ? 1.142 2.703 -15.125 1.00 95.94 99 GLU A C 1
ATOM 819 O O . GLU A 1 99 ? -0.007 2.955 -15.476 1.00 95.94 99 GLU A O 1
ATOM 824 N N . TRP A 1 100 ? 1.537 2.743 -13.847 1.00 95.38 100 TRP A N 1
ATOM 825 C CA . TRP A 1 100 ? 0.672 3.113 -12.720 1.00 95.38 100 TRP A CA 1
ATOM 826 C C . TRP A 1 100 ? 0.016 4.484 -12.925 1.00 95.38 100 TRP A C 1
ATOM 828 O O . TRP A 1 100 ? -1.205 4.602 -12.902 1.00 95.38 100 TRP A O 1
ATOM 838 N N . LEU A 1 101 ? 0.813 5.515 -13.233 1.00 94.94 101 LEU A N 1
ATOM 839 C CA . LEU A 1 101 ? 0.305 6.871 -13.484 1.00 94.94 101 LEU A CA 1
ATOM 840 C C . LEU A 1 101 ? -0.525 7.001 -14.771 1.00 94.94 101 LEU A C 1
ATOM 842 O O . LEU A 1 101 ? -1.177 8.020 -14.982 1.00 94.94 101 LEU A O 1
ATOM 846 N N . SER A 1 102 ? -0.486 6.001 -15.655 1.00 94.94 102 SER A N 1
ATOM 847 C CA . SER A 1 102 ? -1.289 5.984 -16.882 1.00 94.94 102 SER A CA 1
ATOM 848 C C . SER A 1 102 ? -2.705 5.437 -16.681 1.00 94.94 102 SER A C 1
ATOM 850 O O . SER A 1 102 ? -3.491 5.429 -17.634 1.00 94.94 102 SER A O 1
ATOM 852 N N . ILE A 1 103 ? -3.012 4.910 -15.493 1.00 93.56 103 ILE A N 1
ATOM 853 C CA . ILE A 1 103 ? -4.314 4.322 -15.182 1.00 93.56 103 ILE A CA 1
ATOM 854 C C . ILE A 1 103 ? -5.303 5.450 -14.894 1.00 93.56 103 ILE A C 1
ATOM 856 O O . ILE A 1 103 ? -4.990 6.405 -14.187 1.00 93.56 103 ILE A O 1
ATOM 860 N N . SER A 1 104 ? -6.492 5.354 -15.491 1.00 91.88 104 SER A N 1
ATOM 861 C CA . SER A 1 104 ? -7.567 6.313 -15.244 1.00 91.88 104 SER A CA 1
ATOM 862 C C . SER A 1 104 ? -8.071 6.175 -13.813 1.00 91.88 104 SER A C 1
ATOM 864 O O . SER A 1 104 ? -8.212 5.062 -13.320 1.00 91.88 104 SER A O 1
ATOM 866 N N . THR A 1 105 ? -8.448 7.286 -13.188 1.00 87.06 105 THR A N 1
ATOM 867 C CA . THR A 1 105 ? -9.157 7.283 -11.899 1.00 87.06 105 THR A CA 1
ATOM 868 C C . THR A 1 105 ? -10.569 6.691 -11.992 1.00 87.06 105 THR A C 1
ATOM 870 O O . THR A 1 105 ? -11.217 6.509 -10.971 1.00 87.06 105 THR A O 1
ATOM 873 N N . GLU A 1 106 ? -11.063 6.432 -13.208 1.00 88.81 106 GLU A N 1
ATOM 874 C CA . GLU A 1 106 ? -12.351 5.772 -13.476 1.00 88.81 106 GLU A CA 1
ATOM 875 C C . GLU A 1 106 ? -12.235 4.247 -13.687 1.00 88.81 106 GLU A C 1
ATOM 877 O O . GLU A 1 106 ? -13.248 3.607 -13.973 1.00 88.81 106 GLU A O 1
ATOM 882 N N . TYR A 1 107 ? -11.021 3.679 -13.631 1.00 76.19 107 TYR A N 1
ATOM 883 C CA . TYR A 1 107 ? -10.786 2.228 -13.709 1.00 76.19 107 TYR A CA 1
ATOM 884 C C . TYR A 1 107 ? -11.050 1.560 -12.357 1.00 76.19 107 TYR A C 1
ATOM 886 O O . TYR A 1 107 ? -11.728 0.507 -12.355 1.00 76.19 107 TYR A O 1
#

pLDDT: mean 89.55, std 8.58, range [58.56, 97.94]

Radius of gyration: 16.14 Å; chains: 1; bounding box: 33×32×43 Å

Secondary structure (DSSP, 8-state):
-HHHHHIIIIIIIIIIIHHHHHHHS-TT----B-----TTTTSHHHHHHHHHTT--B----TT-GGG-HHHHHHHHHHHHHTT----SHHHHHHHHHHHHHTS-TT-

InterPro domains:
  IPR036397 Ribonuclease H superfamily [G3DSA:3.30.420.10] (3-107)
  IPR038717 Tc1-like transposase, DDE domain [PF13358] (24-92)

Sequence (107 aa):
MEEDQQAYGDDTLENHLLPSVELFYDPEDHWILQQDGASAHTEHSIRDWFKEQNIEVLPWCPRSPDLNPIENLWSLIDAKMVNTRITSIDHLKQVLHKEWLSISTEY

Foldseek 3Di:
DVVLLCCCVVVPCVVPVVVVCVVPDDPPDDDAAEDAPDPSCPDPVNVVVCVVVVHHYDDYDHPPVVPPVVVVVVVQLCVVCVPPDDDDPVSVVVSSVVSSVVDDPVD

Organism: NCBI:txid104777